Protein AF-A0A967YEL2-F1 (afdb_monomer_lite)

Structure (mmCIF, N/CA/C/O backbone):
data_AF-A0A967YEL2-F1
#
_entry.id   AF-A0A967YEL2-F1
#
loop_
_atom_site.group_PDB
_atom_site.id
_atom_site.type_symbol
_atom_site.label_atom_id
_atom_site.label_alt_id
_atom_site.label_comp_id
_atom_site.label_asym_id
_atom_site.label_entity_id
_atom_site.label_seq_id
_atom_site.pdbx_PDB_ins_code
_atom_site.Cartn_x
_atom_site.Cartn_y
_atom_site.Cartn_z
_atom_site.occupancy
_atom_site.B_iso_or_equiv
_atom_site.auth_seq_id
_atom_site.auth_comp_id
_atom_site.auth_asym_id
_atom_site.auth_atom_id
_atom_site.pdbx_PDB_model_num
ATOM 1 N N . ASP A 1 1 ? -1.702 6.548 15.732 1.00 70.56 1 ASP A N 1
ATOM 2 C CA . ASP A 1 1 ? -1.674 7.994 15.414 1.00 70.56 1 ASP A CA 1
ATOM 3 C C . ASP A 1 1 ? -2.615 8.365 14.263 1.00 70.56 1 ASP A C 1
ATOM 5 O O . ASP A 1 1 ? -2.847 9.546 14.067 1.00 70.56 1 ASP A O 1
ATOM 9 N N . GLY A 1 2 ? -3.227 7.400 13.563 1.00 79.06 2 GLY A N 1
ATOM 10 C CA . GLY A 1 2 ? -4.315 7.663 12.607 1.00 79.06 2 GLY A CA 1
ATOM 11 C C . GLY A 1 2 ? -3.833 8.016 11.198 1.00 79.06 2 GLY A C 1
ATOM 12 O O . GLY A 1 2 ? -4.638 8.037 10.268 1.00 79.06 2 GLY A O 1
ATOM 13 N N . TYR A 1 3 ? -2.525 8.204 11.023 1.00 88.25 3 TYR A N 1
ATOM 14 C CA . TYR A 1 3 ? -1.897 8.471 9.737 1.00 88.25 3 TYR A CA 1
ATOM 15 C C . TYR A 1 3 ? -1.619 7.189 8.958 1.00 88.25 3 TYR A C 1
ATOM 17 O O . TYR A 1 3 ? -1.341 6.126 9.519 1.00 88.25 3 TYR A O 1
ATOM 25 N N . LEU A 1 4 ? -1.646 7.313 7.634 1.00 91.69 4 LEU A N 1
ATOM 26 C CA . LEU A 1 4 ? -1.168 6.278 6.736 1.00 91.69 4 LEU A CA 1
ATOM 27 C C . LEU A 1 4 ? 0.307 6.540 6.417 1.00 91.69 4 LEU A C 1
ATOM 29 O O . LEU A 1 4 ? 0.650 7.455 5.673 1.00 91.69 4 LEU A O 1
ATOM 33 N N . HIS A 1 5 ? 1.193 5.744 7.006 1.00 93.94 5 HIS A N 1
ATOM 34 C CA . HIS A 1 5 ? 2.637 5.912 6.849 1.00 93.94 5 HIS A CA 1
ATOM 35 C C . HIS A 1 5 ? 3.159 5.439 5.495 1.00 93.94 5 HIS A C 1
ATOM 37 O O . HIS A 1 5 ? 2.551 4.617 4.808 1.00 93.94 5 HIS A O 1
ATOM 43 N N . LYS A 1 6 ? 4.375 5.876 5.167 1.00 94.56 6 LYS A N 1
ATOM 44 C CA . LYS A 1 6 ? 5.117 5.461 3.979 1.00 94.56 6 LYS A CA 1
ATOM 45 C C . LYS A 1 6 ? 5.192 3.938 3.851 1.00 94.56 6 LYS A C 1
ATOM 47 O O . LYS A 1 6 ? 5.783 3.242 4.682 1.00 94.56 6 LYS A O 1
ATOM 52 N N . GLY A 1 7 ? 4.661 3.425 2.741 1.00 95.88 7 GLY A N 1
ATOM 53 C CA . GLY A 1 7 ? 4.702 2.002 2.410 1.00 95.88 7 GLY A CA 1
ATOM 54 C C . GLY A 1 7 ? 6.122 1.481 2.165 1.00 95.88 7 GLY A C 1
ATOM 55 O O . GLY A 1 7 ? 6.999 2.192 1.661 1.00 95.88 7 GLY A O 1
ATOM 56 N N . ARG A 1 8 ? 6.356 0.205 2.488 1.00 96.44 8 ARG A N 1
ATOM 57 C CA . ARG A 1 8 ? 7.585 -0.528 2.135 1.00 96.44 8 ARG A CA 1
ATOM 58 C C . ARG A 1 8 ? 7.401 -1.209 0.774 1.00 96.44 8 ARG A C 1
ATOM 60 O O . ARG A 1 8 ? 6.328 -1.712 0.468 1.00 96.44 8 ARG A O 1
ATOM 67 N N . THR A 1 9 ? 8.470 -1.326 -0.010 1.00 97.00 9 THR A N 1
ATOM 68 C CA . THR A 1 9 ? 8.403 -1.820 -1.404 1.00 97.00 9 THR A CA 1
ATOM 69 C C . THR A 1 9 ? 8.236 -3.337 -1.564 1.00 97.00 9 THR A C 1
ATOM 71 O O . THR A 1 9 ? 8.277 -3.851 -2.681 1.00 97.00 9 THR A O 1
ATOM 74 N N . GLY A 1 10 ? 8.059 -4.085 -0.471 1.00 96.00 10 GLY A N 1
ATOM 75 C CA . GLY A 1 10 ? 7.983 -5.550 -0.493 1.00 96.00 10 GLY A CA 1
ATOM 76 C C . GLY A 1 10 ? 6.824 -6.092 -1.335 1.00 96.00 10 GLY A C 1
ATOM 77 O O . GLY A 1 10 ? 7.029 -7.021 -2.114 1.00 96.00 10 GLY A O 1
ATOM 78 N N . ALA A 1 11 ? 5.642 -5.476 -1.239 1.00 96.62 11 ALA A N 1
ATOM 79 C CA . ALA A 1 11 ? 4.472 -5.875 -2.024 1.00 96.62 11 ALA A CA 1
ATOM 80 C C . ALA A 1 11 ? 4.705 -5.686 -3.533 1.00 96.62 11 ALA A C 1
ATOM 82 O O . ALA A 1 11 ? 4.493 -6.617 -4.307 1.00 96.62 11 ALA A O 1
ATOM 83 N N . ALA A 1 12 ? 5.247 -4.531 -3.940 1.00 97.12 12 ALA A N 1
ATOM 84 C CA . ALA A 1 12 ? 5.615 -4.258 -5.330 1.00 97.12 12 ALA A CA 1
ATOM 85 C C . ALA A 1 12 ? 6.656 -5.259 -5.863 1.00 97.12 12 ALA A C 1
ATOM 87 O O . ALA A 1 12 ? 6.513 -5.781 -6.968 1.00 97.12 12 ALA A O 1
ATOM 88 N N . ARG A 1 13 ? 7.676 -5.590 -5.055 1.00 96.31 13 ARG A N 1
ATOM 89 C CA . ARG A 1 13 ? 8.686 -6.603 -5.413 1.00 96.31 13 ARG A CA 1
ATOM 90 C C . ARG A 1 13 ? 8.057 -7.969 -5.652 1.00 96.31 13 ARG A C 1
ATOM 92 O O . ARG A 1 13 ? 8.428 -8.648 -6.605 1.00 96.31 13 ARG A O 1
ATOM 99 N N . LEU A 1 14 ? 7.139 -8.384 -4.780 1.00 96.44 14 LEU A N 1
ATOM 100 C CA . LEU A 1 14 ? 6.461 -9.668 -4.915 1.00 96.44 14 LEU A CA 1
ATOM 101 C C . LEU A 1 14 ? 5.604 -9.697 -6.183 1.00 96.44 14 LEU A C 1
ATOM 103 O O . LEU A 1 14 ? 5.765 -10.609 -6.988 1.00 96.44 14 LEU A O 1
ATOM 107 N N . ALA A 1 15 ? 4.786 -8.666 -6.392 1.00 97.12 15 ALA A N 1
ATOM 108 C CA . ALA A 1 15 ? 3.910 -8.542 -7.552 1.00 97.12 15 ALA A CA 1
ATOM 109 C C . ALA A 1 15 ? 4.679 -8.607 -8.880 1.00 97.12 15 ALA A C 1
ATOM 111 O O . ALA A 1 15 ? 4.303 -9.361 -9.773 1.00 97.12 15 ALA A O 1
ATOM 112 N N . LEU A 1 16 ? 5.805 -7.891 -9.005 1.00 96.44 16 LEU A N 1
ATOM 113 C CA . LEU A 1 16 ? 6.631 -7.942 -10.218 1.00 96.44 16 LEU A CA 1
ATOM 114 C C . LEU A 1 16 ? 7.257 -9.318 -10.458 1.00 96.44 16 LEU A C 1
ATOM 116 O O . LEU A 1 16 ? 7.335 -9.762 -11.602 1.00 96.44 16 LEU A O 1
ATOM 120 N N . ARG A 1 17 ? 7.684 -10.004 -9.391 1.00 94.69 17 ARG A N 1
ATOM 121 C CA . ARG A 1 17 ? 8.289 -11.341 -9.486 1.00 94.69 17 ARG A CA 1
ATOM 122 C C . ARG A 1 17 ? 7.283 -12.421 -9.865 1.00 94.69 17 ARG A C 1
ATOM 124 O O . ARG A 1 17 ? 7.640 -13.337 -10.597 1.00 94.69 17 ARG A O 1
ATOM 131 N N . THR A 1 18 ? 6.061 -12.348 -9.345 1.00 95.50 18 THR A N 1
ATOM 132 C CA . THR A 1 18 ? 5.016 -13.347 -9.616 1.00 95.50 18 THR A CA 1
ATOM 133 C C . THR A 1 18 ? 4.172 -12.987 -10.834 1.00 95.50 18 THR A C 1
ATOM 135 O O . THR A 1 18 ? 3.505 -13.849 -11.400 1.00 95.50 18 THR A O 1
ATOM 138 N N . GLY A 1 19 ? 4.187 -11.718 -11.245 1.00 94.44 19 GLY A N 1
ATOM 139 C CA . GLY A 1 19 ? 3.287 -11.184 -12.255 1.00 94.44 19 GLY A CA 1
ATOM 140 C C . GLY A 1 19 ? 1.838 -11.068 -11.782 1.00 94.44 19 GLY A C 1
ATOM 141 O O . GLY A 1 19 ? 0.951 -11.027 -12.630 1.00 94.44 19 GLY A O 1
ATOM 142 N N . SER A 1 20 ? 1.602 -11.072 -10.468 1.00 96.88 20 SER A N 1
ATOM 143 C CA . SER A 1 20 ? 0.270 -10.943 -9.870 1.00 96.88 20 SER A CA 1
ATOM 144 C C . SER A 1 20 ? -0.113 -9.468 -9.710 1.00 96.88 20 SER A C 1
ATOM 146 O O . SER A 1 20 ? 0.762 -8.663 -9.384 1.00 96.88 20 SER A O 1
ATOM 148 N N . PRO A 1 21 ? -1.395 -9.104 -9.881 1.00 97.69 21 PRO A N 1
ATOM 149 C CA . PRO A 1 21 ? -1.859 -7.761 -9.557 1.00 97.69 21 PRO A CA 1
ATOM 150 C C . PRO A 1 21 ? -1.838 -7.529 -8.040 1.00 97.69 21 PRO A C 1
ATOM 152 O O . PRO A 1 21 ? -1.911 -8.478 -7.252 1.00 97.69 21 PRO A O 1
ATOM 155 N N . ILE A 1 22 ? -1.774 -6.264 -7.631 1.00 98.38 22 ILE A N 1
ATOM 156 C CA . ILE A 1 22 ? -1.950 -5.858 -6.231 1.00 98.38 22 ILE A CA 1
ATOM 157 C C . ILE A 1 22 ? -3.389 -5.375 -6.054 1.00 98.38 22 ILE A C 1
ATOM 159 O O . ILE A 1 22 ? -3.856 -4.578 -6.858 1.00 98.38 22 ILE A O 1
ATOM 163 N N . ILE A 1 23 ? -4.083 -5.835 -5.009 1.00 98.38 23 ILE A N 1
ATOM 164 C CA . ILE A 1 23 ? -5.425 -5.351 -4.654 1.00 98.38 23 ILE A CA 1
ATOM 165 C C . ILE A 1 23 ? -5.310 -4.437 -3.424 1.00 98.38 23 ILE A C 1
ATOM 167 O O . ILE A 1 23 ? -5.014 -4.946 -2.338 1.00 98.38 23 ILE A O 1
ATOM 171 N N . PRO A 1 24 ? -5.508 -3.113 -3.555 1.00 98.19 24 PRO A N 1
ATOM 172 C CA . PRO A 1 24 ? -5.539 -2.195 -2.419 1.00 98.19 24 PRO A CA 1
ATOM 173 C C . PRO A 1 24 ? -6.737 -2.476 -1.507 1.00 98.19 24 PRO A C 1
ATOM 175 O O . PRO A 1 24 ? -7.846 -2.737 -1.978 1.00 98.19 24 PRO A O 1
ATOM 178 N N . VAL A 1 25 ? -6.526 -2.403 -0.192 1.00 98.00 25 VAL A N 1
ATOM 179 C CA . VAL A 1 25 ? -7.590 -2.574 0.806 1.00 98.00 25 VAL A CA 1
ATOM 180 C C . VAL A 1 25 ? -7.465 -1.486 1.862 1.00 98.00 25 VAL A C 1
ATOM 182 O O . VAL A 1 25 ? -6.469 -1.424 2.581 1.00 98.00 25 VAL A O 1
ATOM 185 N N . GLY A 1 26 ? -8.491 -0.644 1.961 1.00 96.12 26 GLY A N 1
ATOM 186 C CA . GLY A 1 26 ? -8.637 0.340 3.026 1.00 96.12 26 GLY A CA 1
ATOM 187 C C . GLY A 1 26 ? -9.489 -0.221 4.158 1.00 96.12 26 GLY A C 1
ATOM 188 O O . GLY A 1 26 ? -10.539 -0.820 3.916 1.00 96.12 26 GLY A O 1
ATOM 189 N N . ILE A 1 27 ? -9.043 -0.023 5.397 1.00 93.88 27 ILE A N 1
ATOM 190 C CA . ILE A 1 27 ? -9.768 -0.435 6.601 1.00 93.88 27 ILE A CA 1
ATOM 191 C C . ILE A 1 27 ? -9.966 0.793 7.487 1.00 93.88 27 ILE A C 1
ATOM 193 O O . ILE A 1 27 ? -9.012 1.524 7.746 1.00 93.88 27 ILE A O 1
ATOM 197 N N . ARG A 1 28 ? -11.194 1.011 7.965 1.00 91.44 28 ARG A N 1
ATOM 198 C CA . ARG A 1 28 ? -11.551 2.128 8.850 1.00 91.44 28 ARG A CA 1
ATOM 199 C C . ARG A 1 28 ? -12.268 1.631 10.107 1.00 91.44 28 ARG A C 1
ATOM 201 O O . ARG A 1 28 ? -13.111 0.740 10.022 1.00 91.44 28 ARG A O 1
ATOM 208 N N . GLY A 1 29 ? -11.958 2.235 11.259 1.00 86.88 29 GLY A N 1
ATOM 209 C CA . GLY A 1 29 ? -12.626 1.985 12.547 1.00 86.88 29 GLY A CA 1
ATOM 210 C C . GLY A 1 29 ? -12.023 0.855 13.392 1.00 86.88 29 GLY A C 1
ATOM 211 O O . GLY A 1 29 ? -12.544 0.523 14.457 1.00 86.88 29 GLY A O 1
ATOM 212 N N . THR A 1 30 ? -10.916 0.241 12.961 1.00 86.25 30 THR A N 1
ATOM 213 C CA . THR A 1 30 ? -10.233 -0.805 13.746 1.00 86.25 30 THR A CA 1
ATOM 214 C C . THR A 1 30 ? -9.581 -0.274 15.018 1.00 86.25 30 THR A C 1
ATOM 216 O O . THR A 1 30 ? -9.534 -0.981 16.023 1.00 86.25 30 THR A O 1
ATOM 219 N N . ASP A 1 31 ? -9.112 0.968 14.990 1.00 83.06 31 ASP A N 1
ATOM 220 C CA . ASP A 1 31 ? -8.581 1.707 16.135 1.00 83.06 31 ASP A CA 1
ATOM 221 C C . ASP A 1 31 ? -9.651 1.971 17.206 1.00 83.06 31 ASP A C 1
ATOM 223 O O . ASP A 1 31 ? -9.369 1.892 18.401 1.00 83.06 31 ASP A O 1
ATOM 227 N N . GLU A 1 32 ? -10.905 2.190 16.801 1.00 83.31 32 GLU A N 1
ATOM 228 C CA . GLU A 1 32 ? -12.031 2.297 17.733 1.00 83.31 32 GLU A CA 1
ATOM 229 C C . GLU A 1 32 ? -12.404 0.950 18.369 1.00 83.31 32 GLU A C 1
ATOM 231 O O . GLU A 1 32 ? -12.784 0.905 19.550 1.00 83.31 32 GLU A O 1
ATOM 236 N N . ILE A 1 33 ? -12.316 -0.137 17.587 1.00 85.56 33 ILE A N 1
ATOM 237 C CA . ILE A 1 33 ? -12.601 -1.511 18.028 1.00 85.56 33 ILE A CA 1
ATOM 238 C C . ILE A 1 33 ? -11.565 -1.969 19.050 1.00 85.56 33 ILE A C 1
ATOM 240 O O . ILE A 1 33 ? -11.947 -2.464 20.113 1.00 85.56 33 ILE A O 1
ATOM 244 N N . GLN A 1 34 ? -10.278 -1.793 18.749 1.00 84.00 34 GLN A N 1
ATOM 245 C CA . GLN A 1 34 ? -9.169 -2.199 19.606 1.00 84.00 34 GLN A CA 1
ATOM 246 C C . GLN A 1 34 ? -8.191 -1.033 19.819 1.00 84.00 34 GLN A C 1
ATOM 248 O O . GLN A 1 34 ? -7.139 -0.979 19.179 1.00 84.00 34 GLN A O 1
ATOM 253 N N . PRO A 1 35 ? -8.511 -0.111 20.743 1.00 82.25 35 PRO A N 1
ATOM 254 C CA . PRO A 1 35 ? -7.596 0.956 21.123 1.00 82.25 35 PRO A CA 1
ATOM 255 C C . PRO A 1 35 ? -6.281 0.398 21.705 1.00 82.25 35 PRO A C 1
ATOM 257 O O . PRO A 1 35 ? -6.320 -0.642 22.375 1.00 82.25 35 PRO A O 1
ATOM 260 N N . PRO A 1 36 ? -5.129 1.074 21.514 1.00 78.31 36 PRO A N 1
ATOM 261 C CA . PRO A 1 36 ? -3.828 0.602 22.008 1.00 78.31 36 PRO A CA 1
ATOM 262 C C . PRO A 1 36 ? -3.757 0.427 23.533 1.00 78.31 36 PRO A C 1
ATOM 264 O O . PRO A 1 36 ? -2.995 -0.393 24.034 1.00 78.31 36 PRO A O 1
ATOM 267 N N . ASP A 1 37 ? -4.548 1.202 24.271 1.00 83.25 37 ASP A N 1
ATOM 268 C CA . ASP A 1 37 ? -4.622 1.242 25.734 1.00 83.25 37 ASP A CA 1
ATOM 269 C C . ASP A 1 37 ? -5.597 0.210 26.325 1.00 83.25 37 ASP A C 1
ATOM 271 O O . ASP A 1 37 ? -5.780 0.136 27.542 1.00 83.25 37 ASP A O 1
ATOM 275 N N . ARG A 1 38 ? -6.236 -0.606 25.480 1.00 80.44 38 ARG A N 1
ATOM 276 C CA . ARG A 1 38 ? -7.282 -1.540 25.891 1.00 80.44 38 ARG A CA 1
ATOM 277 C C . ARG A 1 38 ? -6.884 -2.976 25.576 1.00 80.44 38 ARG A C 1
ATOM 279 O O . ARG A 1 38 ? -6.311 -3.262 24.536 1.00 80.44 38 ARG A O 1
ATOM 286 N N . THR A 1 39 ? -7.249 -3.905 26.457 1.00 81.50 39 THR A N 1
ATOM 287 C CA . THR A 1 39 ? -7.017 -5.350 26.268 1.00 81.50 39 THR A CA 1
ATOM 288 C C . THR A 1 39 ? -8.226 -6.095 25.702 1.00 81.50 39 THR A C 1
ATOM 290 O O . THR A 1 39 ? -8.058 -7.149 25.101 1.00 81.50 39 THR A O 1
ATOM 293 N N . ILE A 1 40 ? -9.443 -5.558 25.860 1.00 85.06 40 ILE A N 1
ATOM 294 C CA . ILE A 1 40 ? -10.691 -6.186 25.389 1.00 85.06 40 ILE A CA 1
ATOM 295 C C . ILE A 1 40 ? -11.327 -5.340 24.270 1.00 85.06 40 ILE A C 1
ATOM 297 O O . ILE A 1 40 ? -11.632 -4.168 24.535 1.00 85.06 40 ILE A O 1
ATOM 301 N N . PRO A 1 41 ? -11.609 -5.915 23.081 1.00 81.56 41 PRO A N 1
ATOM 302 C CA . PRO A 1 41 ? -12.218 -5.189 21.970 1.00 81.56 41 PRO A CA 1
ATOM 303 C C . PRO A 1 41 ? -13.632 -4.680 22.279 1.00 81.56 41 PRO A C 1
ATOM 305 O O . PRO A 1 41 ? -14.408 -5.306 23.009 1.00 81.56 41 PRO A O 1
ATOM 308 N N . LYS A 1 42 ? -14.024 -3.563 21.663 1.00 83.81 42 LYS A N 1
ATOM 309 C CA . LYS A 1 42 ? -15.409 -3.077 21.676 1.00 83.81 42 LYS A CA 1
ATOM 310 C C . LYS A 1 42 ? -16.238 -3.828 20.631 1.00 83.81 42 LYS A C 1
ATOM 312 O O . LYS A 1 42 ? -16.249 -3.468 19.461 1.00 83.81 42 LYS A O 1
ATOM 317 N N . LEU A 1 43 ? -17.026 -4.808 21.073 1.00 80.81 43 LEU A N 1
ATOM 318 C CA . LEU A 1 43 ? -17.879 -5.639 20.200 1.00 80.81 43 LEU A CA 1
ATOM 319 C C . LEU A 1 43 ? -18.971 -4.876 19.419 1.00 80.81 43 LEU A C 1
ATOM 321 O O . LEU A 1 43 ? -19.582 -5.445 18.523 1.00 80.81 43 LEU A O 1
ATOM 325 N N . ARG A 1 44 ? -19.260 -3.616 19.773 1.00 83.75 44 ARG A N 1
ATOM 326 C CA . ARG A 1 44 ? -20.298 -2.789 19.126 1.00 83.75 44 ARG A CA 1
ATOM 327 C C . ARG A 1 44 ? -19.746 -1.660 18.247 1.00 83.75 44 ARG A C 1
ATOM 329 O O . ARG A 1 44 ? -20.537 -0.874 17.733 1.00 83.75 44 ARG A O 1
ATOM 336 N N . ALA A 1 45 ? -18.426 -1.546 18.107 1.00 85.69 45 ALA A N 1
ATOM 337 C CA . ALA A 1 45 ? -17.823 -0.572 17.199 1.00 85.69 45 ALA A CA 1
ATOM 338 C C . ALA A 1 45 ? -17.910 -1.066 15.743 1.00 85.69 45 ALA A C 1
ATOM 340 O O . ALA A 1 45 ? -17.995 -2.270 15.491 1.00 85.69 45 ALA A O 1
ATOM 341 N N . LYS A 1 46 ? -17.950 -0.132 14.788 1.00 88.06 46 LYS A N 1
ATOM 342 C CA . LYS A 1 46 ? -18.088 -0.443 13.359 1.00 88.06 46 LYS A CA 1
ATOM 343 C C . LYS A 1 46 ? -16.710 -0.522 12.704 1.00 88.06 46 LYS A C 1
ATOM 345 O O . LYS A 1 46 ? -15.868 0.330 12.950 1.00 88.06 46 LYS A O 1
ATOM 350 N N . CYS A 1 47 ? -16.525 -1.517 11.842 1.00 90.62 47 CYS A N 1
ATOM 351 C C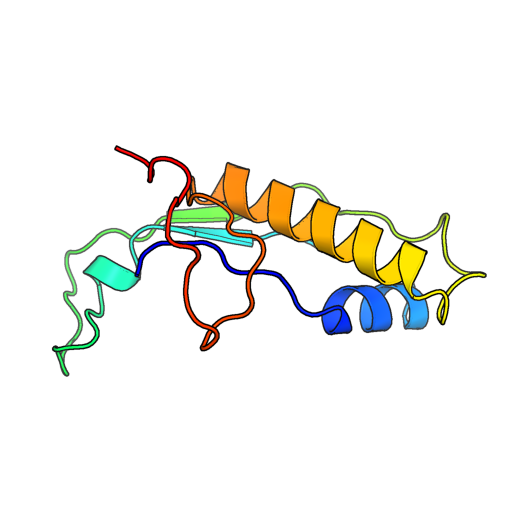A . CYS A 1 47 ? -15.400 -1.601 10.916 1.00 90.62 47 CYS A CA 1
ATOM 352 C C . CYS A 1 47 ? -15.941 -1.507 9.492 1.00 90.62 47 CYS A C 1
ATOM 354 O O . CYS A 1 47 ? -16.946 -2.149 9.177 1.00 90.62 47 CYS A O 1
ATOM 356 N N . GLU A 1 48 ? -15.270 -0.743 8.641 1.00 93.81 48 GLU A N 1
ATOM 357 C CA . GLU A 1 48 ? -15.541 -0.695 7.208 1.00 93.81 48 GLU A CA 1
ATOM 358 C C . GLU A 1 48 ? -14.311 -1.198 6.448 1.00 93.81 48 GLU A C 1
ATOM 360 O O . GLU A 1 48 ? -13.189 -0.768 6.718 1.00 93.81 48 GLU A O 1
ATOM 365 N N . ILE A 1 49 ? -14.533 -2.115 5.504 1.00 96.44 49 ILE A N 1
ATOM 366 C CA . ILE A 1 49 ? -13.507 -2.625 4.593 1.00 96.44 49 ILE A CA 1
ATOM 367 C C . ILE A 1 49 ? -13.899 -2.187 3.188 1.00 96.44 49 ILE A C 1
ATOM 369 O O . ILE A 1 49 ? -14.989 -2.521 2.720 1.00 96.44 49 ILE A O 1
ATOM 373 N N . ARG A 1 50 ? -13.005 -1.468 2.512 1.00 97.69 50 ARG A N 1
ATOM 374 C CA . ARG A 1 50 ? -13.163 -1.087 1.107 1.00 97.69 50 ARG A CA 1
ATOM 375 C C . ARG A 1 50 ? -12.053 -1.710 0.280 1.00 97.69 50 ARG A C 1
ATOM 377 O O . ARG A 1 50 ? -10.885 -1.653 0.658 1.00 97.69 50 ARG A O 1
ATOM 384 N N . ILE A 1 51 ? -12.437 -2.313 -0.837 1.00 98.25 51 I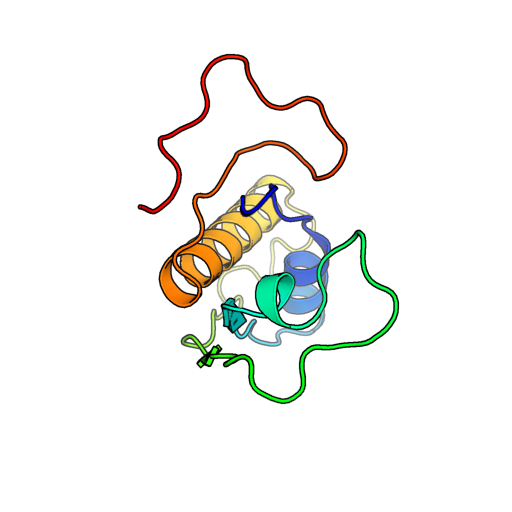LE A N 1
ATOM 385 C CA . ILE A 1 51 ? -11.534 -3.025 -1.742 1.00 98.25 51 ILE A CA 1
ATOM 386 C C . ILE A 1 51 ? -11.428 -2.200 -3.022 1.00 98.25 51 ILE A C 1
ATOM 388 O O . ILE A 1 51 ? -12.455 -1.873 -3.616 1.00 98.25 51 ILE A O 1
ATOM 392 N N . GLY A 1 52 ? -10.202 -1.847 -3.402 1.00 98.06 52 GLY A N 1
ATOM 393 C CA . GLY A 1 52 ? -9.908 -1.077 -4.607 1.00 98.06 52 GLY A CA 1
ATOM 394 C C . GLY A 1 52 ? -9.798 -1.935 -5.865 1.00 98.06 52 GLY A C 1
ATOM 395 O O . GLY A 1 52 ? -9.881 -3.167 -5.824 1.00 98.06 52 GLY A O 1
ATOM 396 N N . GLU A 1 53 ? -9.577 -1.264 -6.993 1.00 98.06 53 GLU A N 1
ATOM 397 C CA . GLU A 1 53 ? -9.333 -1.929 -8.270 1.00 98.06 53 GLU A CA 1
ATOM 398 C C . GLU A 1 53 ? -7.948 -2.606 -8.310 1.00 98.06 53 GLU A C 1
ATOM 400 O O . GLU A 1 53 ? -7.006 -2.148 -7.657 1.00 98.06 53 GLU A O 1
ATOM 405 N N . PRO A 1 54 ? -7.785 -3.706 -9.072 1.00 98.19 54 PRO A N 1
ATOM 406 C CA . PRO A 1 54 ? -6.485 -4.341 -9.242 1.00 98.19 54 PRO A CA 1
ATOM 407 C C . PRO A 1 54 ? -5.462 -3.422 -9.921 1.00 98.19 54 PRO A C 1
ATOM 409 O O . PRO A 1 54 ? -5.656 -2.995 -11.057 1.00 98.19 54 PRO A O 1
ATOM 412 N N . ILE A 1 55 ? -4.315 -3.214 -9.276 1.00 97.88 55 ILE A N 1
ATOM 413 C CA . ILE A 1 55 ? -3.160 -2.533 -9.867 1.00 97.88 55 ILE A CA 1
ATOM 414 C C . ILE A 1 55 ? -2.344 -3.562 -10.654 1.00 97.88 55 ILE A C 1
ATOM 416 O O . ILE A 1 55 ? -1.699 -4.448 -10.077 1.00 97.88 55 ILE A O 1
ATOM 420 N N . ASP A 1 56 ? -2.380 -3.449 -11.982 1.00 96.75 56 ASP A N 1
ATOM 421 C CA . ASP A 1 56 ? -1.599 -4.293 -12.884 1.00 96.75 56 ASP A CA 1
ATOM 422 C C . ASP A 1 56 ? -0.151 -3.796 -13.012 1.00 96.75 56 ASP A C 1
ATOM 424 O O . ASP A 1 56 ? 0.133 -2.655 -13.382 1.00 96.75 56 ASP A O 1
ATOM 428 N N . VAL A 1 57 ? 0.788 -4.702 -12.754 1.00 96.25 57 VAL A N 1
ATOM 429 C CA . VAL A 1 57 ? 2.230 -4.452 -12.815 1.00 96.25 57 VAL A CA 1
ATOM 430 C C . VAL A 1 57 ? 2.884 -5.027 -14.078 1.00 96.25 57 VAL A C 1
ATOM 432 O O . VAL A 1 57 ? 4.107 -4.962 -14.232 1.00 96.25 57 VAL A O 1
ATOM 435 N N . SER A 1 58 ? 2.096 -5.586 -15.003 1.00 93.69 58 SER A N 1
ATOM 436 C CA . SER A 1 58 ? 2.564 -6.243 -16.231 1.00 93.69 58 SER A CA 1
ATOM 437 C C . SER A 1 58 ? 3.519 -5.368 -17.055 1.00 93.69 58 SER A C 1
ATOM 439 O O . SER A 1 58 ? 4.568 -5.848 -17.497 1.00 93.69 58 SER A O 1
ATOM 441 N N . ARG A 1 59 ? 3.227 -4.061 -17.159 1.00 91.75 59 ARG A N 1
ATOM 442 C CA . ARG A 1 59 ? 4.036 -3.051 -17.873 1.00 91.75 59 ARG A CA 1
ATOM 443 C C . ARG A 1 59 ? 5.457 -2.863 -17.323 1.00 91.75 59 ARG A C 1
ATOM 445 O O . ARG A 1 59 ? 6.291 -2.234 -17.969 1.00 91.75 59 ARG A O 1
ATOM 452 N N . TYR A 1 60 ? 5.751 -3.407 -16.144 1.00 92.75 60 TYR A N 1
ATOM 453 C CA . TYR A 1 60 ? 7.018 -3.239 -15.434 1.00 92.75 60 TYR A CA 1
ATOM 454 C C . TYR A 1 60 ? 7.812 -4.540 -15.259 1.00 92.75 60 TYR A C 1
ATOM 456 O O . TYR A 1 60 ? 8.839 -4.536 -14.582 1.00 92.75 60 TYR A O 1
ATOM 464 N N . ARG A 1 61 ? 7.389 -5.651 -15.879 1.00 85.62 61 ARG A N 1
ATOM 465 C CA . ARG A 1 61 ? 8.014 -6.978 -15.702 1.00 85.62 61 ARG A CA 1
ATOM 466 C C . ARG A 1 61 ? 9.517 -7.045 -15.990 1.00 85.62 61 ARG A C 1
ATOM 468 O O . ARG A 1 61 ? 10.192 -7.887 -15.416 1.00 85.62 61 ARG A O 1
ATOM 475 N N . SER A 1 62 ? 10.060 -6.183 -16.848 1.00 90.12 62 SER A N 1
ATOM 476 C CA . SER A 1 62 ? 11.505 -6.122 -17.131 1.00 90.12 62 SER A CA 1
ATOM 477 C C . SER A 1 62 ? 12.302 -5.278 -16.127 1.00 90.12 62 SER A C 1
ATOM 479 O O . SER A 1 62 ? 13.524 -5.207 -16.224 1.00 90.12 62 SER A O 1
ATOM 481 N N . ARG A 1 63 ? 11.633 -4.635 -15.162 1.00 91.56 63 ARG A N 1
ATOM 482 C CA . ARG A 1 63 ? 12.214 -3.667 -14.216 1.00 91.56 63 ARG A CA 1
ATOM 483 C C . ARG A 1 63 ? 12.058 -4.100 -12.754 1.00 91.56 63 ARG A C 1
ATOM 485 O O . ARG A 1 63 ? 11.844 -3.272 -11.877 1.00 91.56 63 ARG A O 1
ATOM 492 N N . ILE A 1 64 ? 12.167 -5.405 -12.492 1.00 86.19 64 ILE A N 1
ATOM 493 C CA . ILE A 1 64 ? 11.915 -6.029 -11.175 1.00 86.19 64 ILE A CA 1
ATOM 494 C C . ILE A 1 64 ? 12.791 -5.433 -10.058 1.00 86.19 64 ILE A C 1
ATOM 496 O O . ILE A 1 64 ? 12.316 -5.253 -8.937 1.00 86.19 64 ILE A O 1
ATOM 500 N N . ASP A 1 65 ? 14.048 -5.100 -10.363 1.00 89.94 65 ASP A N 1
ATOM 501 C CA . ASP A 1 65 ? 15.009 -4.558 -9.390 1.00 89.94 65 ASP A CA 1
ATOM 502 C C . ASP A 1 65 ? 15.173 -3.034 -9.452 1.00 89.94 65 ASP A C 1
ATOM 504 O O . ASP A 1 65 ? 15.951 -2.455 -8.687 1.00 89.94 65 ASP A O 1
ATOM 508 N N . ASP A 1 66 ? 14.416 -2.365 -10.324 1.00 96.38 66 ASP A N 1
ATOM 509 C CA . ASP A 1 66 ? 14.446 -0.914 -10.434 1.00 96.38 66 ASP A CA 1
ATOM 510 C C . ASP A 1 66 ? 13.787 -0.285 -9.198 1.00 96.38 66 ASP A C 1
ATOM 512 O O . ASP A 1 66 ? 12.574 -0.357 -8.978 1.00 96.38 66 ASP A O 1
ATOM 516 N N . ARG A 1 67 ? 14.614 0.353 -8.365 1.00 95.56 67 ARG A N 1
ATOM 517 C CA . ARG A 1 67 ? 14.174 0.980 -7.113 1.00 95.56 67 ARG A CA 1
ATOM 518 C C . ARG A 1 67 ? 13.149 2.090 -7.339 1.00 95.56 67 ARG A C 1
ATOM 520 O O . ARG A 1 67 ? 12.298 2.278 -6.472 1.00 95.56 67 ARG A O 1
ATOM 527 N N . ILE A 1 68 ? 13.226 2.803 -8.463 1.00 96.56 68 ILE A N 1
ATOM 528 C CA . ILE A 1 68 ? 12.298 3.887 -8.794 1.00 96.56 68 ILE A CA 1
ATOM 529 C C . ILE A 1 68 ? 10.932 3.289 -9.124 1.00 96.56 68 ILE A C 1
ATOM 531 O O . ILE A 1 68 ? 9.930 3.711 -8.556 1.00 96.56 68 ILE A O 1
ATOM 535 N N . VAL A 1 69 ? 10.895 2.244 -9.953 1.00 96.50 69 VAL A N 1
ATOM 536 C CA . VAL A 1 69 ? 9.651 1.545 -10.322 1.00 96.50 69 VAL A CA 1
ATOM 537 C C . VAL A 1 69 ? 8.977 0.928 -9.101 1.00 96.50 69 VAL A C 1
ATOM 539 O O . VAL A 1 69 ? 7.778 1.092 -8.897 1.00 96.50 69 V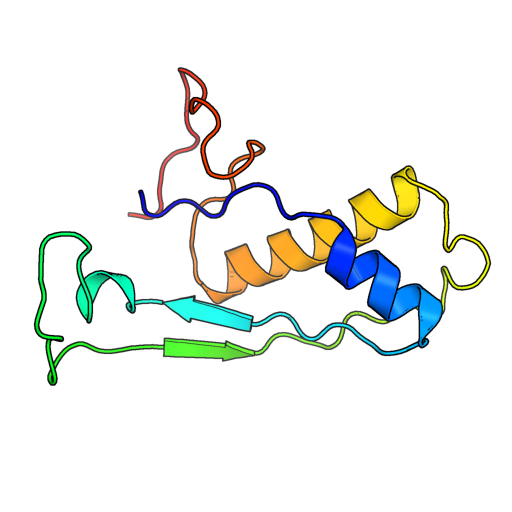AL A O 1
ATOM 542 N N . LEU A 1 70 ? 9.750 0.257 -8.246 1.00 97.31 70 LEU A N 1
ATOM 543 C CA . LEU A 1 70 ? 9.232 -0.327 -7.010 1.00 97.31 70 LEU A CA 1
ATOM 544 C C . LEU A 1 70 ? 8.627 0.727 -6.080 1.00 97.31 70 LEU A C 1
ATOM 546 O O . LEU A 1 70 ? 7.609 0.464 -5.438 1.00 97.31 70 LEU A O 1
ATOM 550 N N . ARG A 1 71 ? 9.252 1.907 -5.992 1.00 96.75 71 ARG A N 1
ATOM 551 C CA . ARG A 1 71 ? 8.725 3.027 -5.211 1.00 96.75 71 ARG A CA 1
ATOM 552 C C . ARG A 1 71 ? 7.432 3.559 -5.821 1.00 96.75 71 ARG A C 1
ATOM 554 O O . ARG A 1 71 ? 6.458 3.630 -5.092 1.00 96.75 71 ARG A O 1
ATOM 561 N N . GLN A 1 72 ? 7.400 3.802 -7.130 1.00 96.06 72 GLN A N 1
ATOM 562 C CA . GLN A 1 72 ? 6.211 4.285 -7.842 1.00 96.06 72 GLN A CA 1
ATOM 563 C C . GLN A 1 72 ? 4.998 3.366 -7.657 1.00 96.06 72 GLN A C 1
ATOM 565 O O . GLN A 1 72 ? 3.935 3.843 -7.285 1.00 96.06 72 GLN A O 1
ATOM 570 N N . ILE A 1 73 ? 5.168 2.050 -7.834 1.00 97.12 73 ILE A N 1
ATOM 571 C CA . ILE A 1 73 ? 4.084 1.077 -7.603 1.00 97.12 73 ILE A CA 1
ATOM 572 C C . ILE A 1 73 ? 3.625 1.124 -6.141 1.00 97.12 73 ILE A C 1
ATOM 574 O O . ILE A 1 73 ? 2.439 1.030 -5.849 1.00 97.12 73 ILE A O 1
ATOM 578 N N . THR A 1 74 ? 4.566 1.258 -5.203 1.00 97.62 74 THR A N 1
ATOM 579 C CA . THR A 1 74 ? 4.222 1.352 -3.779 1.00 97.62 74 THR A CA 1
ATOM 580 C C . THR A 1 74 ? 3.459 2.639 -3.481 1.00 97.62 74 THR A C 1
ATOM 582 O O . THR A 1 74 ? 2.488 2.586 -2.743 1.00 97.62 74 THR A O 1
ATOM 585 N N . ASP A 1 75 ? 3.866 3.774 -4.048 1.00 96.25 75 ASP A N 1
ATOM 586 C CA . ASP A 1 75 ? 3.169 5.055 -3.889 1.00 96.25 75 ASP A CA 1
ATOM 587 C C . ASP A 1 75 ? 1.743 4.992 -4.442 1.00 96.25 75 ASP A C 1
ATOM 589 O O . ASP A 1 75 ? 0.822 5.413 -3.753 1.00 96.25 75 ASP A O 1
ATOM 593 N N . GLU A 1 76 ? 1.554 4.393 -5.621 1.00 96.81 76 GLU A N 1
ATOM 594 C CA . GLU A 1 76 ? 0.235 4.157 -6.228 1.00 96.81 76 GLU A CA 1
ATOM 595 C C . GLU A 1 76 ? -0.661 3.322 -5.299 1.00 96.81 76 GLU A C 1
ATOM 597 O O . GLU A 1 76 ? -1.767 3.732 -4.966 1.00 96.81 76 GLU A O 1
ATOM 602 N N . VAL A 1 77 ? -0.150 2.204 -4.769 1.00 97.88 77 VAL A N 1
ATOM 603 C CA . VAL A 1 77 ? -0.885 1.368 -3.801 1.00 97.88 77 VAL A CA 1
ATOM 604 C C . VAL A 1 77 ? -1.253 2.148 -2.536 1.00 97.88 77 VAL A C 1
ATOM 606 O O . VAL A 1 77 ? -2.369 2.024 -2.038 1.00 97.88 77 VAL A O 1
ATOM 609 N N . MET A 1 78 ? -0.318 2.924 -1.982 1.00 97.31 78 MET A N 1
ATOM 610 C CA . MET A 1 78 ? -0.561 3.673 -0.747 1.00 97.31 78 MET A CA 1
ATOM 611 C C . MET A 1 78 ? -1.548 4.823 -0.957 1.00 97.31 78 MET A C 1
ATOM 613 O O . MET A 1 78 ? -2.334 5.098 -0.055 1.00 97.31 78 MET A O 1
ATOM 617 N N . PHE A 1 79 ? -1.526 5.460 -2.128 1.00 95.75 79 PHE A N 1
ATOM 618 C CA . PHE A 1 79 ? -2.502 6.471 -2.519 1.00 95.75 79 PHE A CA 1
ATOM 619 C C . PHE A 1 79 ? -3.914 5.877 -2.578 1.00 95.75 79 PHE A C 1
ATOM 621 O O . PHE A 1 79 ? -4.812 6.384 -1.914 1.00 95.75 79 PHE A O 1
ATOM 628 N N . GLU A 1 80 ? -4.091 4.740 -3.257 1.00 97.50 80 GLU A N 1
ATOM 629 C CA . GLU A 1 80 ? -5.384 4.044 -3.306 1.00 97.50 80 GLU A CA 1
ATOM 630 C C . GLU A 1 80 ? -5.870 3.629 -1.910 1.00 97.50 80 GLU A C 1
ATOM 632 O O . GLU A 1 80 ? -7.037 3.804 -1.569 1.00 97.50 80 GLU A O 1
ATOM 637 N N . ILE A 1 81 ? -4.977 3.121 -1.051 1.00 97.38 81 ILE A N 1
ATOM 638 C CA . ILE A 1 81 ? -5.336 2.796 0.337 1.00 97.38 81 ILE A CA 1
ATOM 639 C C . ILE A 1 81 ? -5.803 4.050 1.086 1.00 97.38 81 ILE A C 1
ATOM 641 O O . ILE A 1 81 ? -6.810 3.963 1.788 1.00 97.38 81 ILE A O 1
ATOM 645 N N . ALA A 1 82 ? -5.117 5.189 0.926 1.00 94.88 82 ALA A N 1
ATOM 646 C CA . ALA A 1 82 ? -5.488 6.456 1.559 1.00 94.88 82 ALA A CA 1
ATOM 647 C C . ALA A 1 82 ? -6.904 6.892 1.163 1.00 94.88 82 ALA A C 1
ATOM 649 O O . ALA A 1 82 ? -7.706 7.208 2.040 1.00 94.88 82 ALA A O 1
ATOM 650 N N . GLU A 1 83 ? -7.235 6.831 -0.128 1.00 95.00 83 GLU A N 1
ATOM 651 C CA . GLU A 1 83 ? -8.575 7.146 -0.639 1.00 95.00 83 GLU A CA 1
ATOM 652 C C . GLU A 1 83 ? -9.636 6.173 -0.094 1.00 95.00 83 GLU A C 1
ATOM 654 O O . GLU A 1 83 ? -10.725 6.578 0.323 1.00 95.00 83 GLU A O 1
ATOM 659 N N . LEU A 1 84 ? -9.314 4.877 -0.020 1.00 96.12 84 LEU A N 1
ATOM 660 C CA . LEU A 1 84 ? -10.236 3.852 0.472 1.00 96.12 84 LEU A CA 1
ATOM 661 C C . LEU A 1 84 ? -10.536 4.002 1.971 1.00 96.12 84 LEU A C 1
ATOM 663 O O . LEU A 1 84 ? -11.700 3.914 2.369 1.00 96.12 84 LEU A O 1
ATOM 667 N N . CYS A 1 85 ? -9.526 4.211 2.819 1.00 93.06 85 CYS A N 1
ATOM 668 C CA . CYS A 1 85 ? -9.730 4.327 4.269 1.00 93.06 85 CYS A CA 1
ATOM 669 C C . CYS A 1 85 ? -10.010 5.761 4.747 1.00 93.06 85 CYS A C 1
ATOM 671 O O . CYS A 1 85 ? -10.522 5.938 5.855 1.00 93.06 85 CYS A O 1
ATOM 673 N N . GLY A 1 86 ? -9.711 6.769 3.925 1.00 91.50 86 GLY A N 1
ATOM 674 C CA . GLY A 1 86 ? -9.819 8.187 4.262 1.00 91.50 86 GLY A CA 1
ATOM 675 C C . GLY A 1 86 ? -8.744 8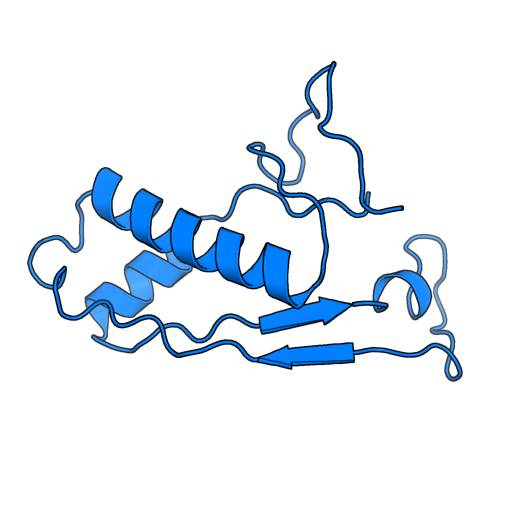.678 5.233 1.00 91.50 86 GLY A C 1
ATOM 676 O O . GLY A 1 86 ? -8.945 9.709 5.864 1.00 91.50 86 GLY A O 1
ATOM 677 N N . GLN A 1 87 ? -7.641 7.943 5.413 1.00 91.31 87 GLN A N 1
ATOM 678 C CA . GLN A 1 87 ? -6.538 8.354 6.287 1.00 91.31 87 GLN A CA 1
ATOM 679 C C . GLN A 1 87 ? -5.561 9.272 5.549 1.00 91.31 87 GLN A C 1
ATOM 681 O O . GLN A 1 87 ? -5.224 9.039 4.391 1.00 91.31 87 GLN A O 1
ATOM 686 N N . THR A 1 88 ? -5.023 10.273 6.248 1.00 90.12 88 THR A N 1
ATOM 687 C CA . THR A 1 88 ? -4.018 11.173 5.672 1.00 90.12 88 THR A CA 1
AT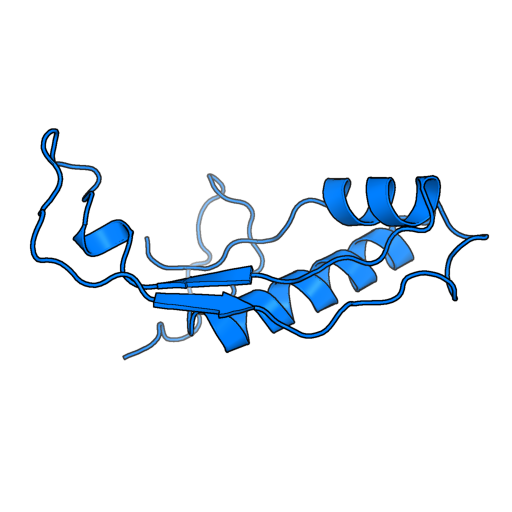OM 688 C C . THR A 1 88 ? -2.673 10.459 5.517 1.00 90.12 88 THR A C 1
ATOM 690 O O . THR A 1 88 ? -2.110 9.960 6.496 1.00 90.12 88 THR A O 1
ATOM 693 N N . TYR A 1 89 ? -2.141 10.443 4.291 1.00 90.56 89 TYR A N 1
ATOM 694 C CA . TYR A 1 89 ? -0.808 9.917 3.997 1.00 90.56 89 TYR A CA 1
ATOM 695 C C . TYR A 1 89 ? 0.301 10.825 4.545 1.00 90.56 89 TYR A C 1
ATOM 697 O O . TYR A 1 89 ? 0.254 12.047 4.392 1.00 90.56 89 TYR A O 1
ATOM 705 N N . VAL A 1 90 ? 1.335 10.217 5.128 1.00 91.75 90 VAL A N 1
ATOM 706 C CA . VAL A 1 90 ? 2.561 10.898 5.565 1.00 91.75 90 VAL A CA 1
ATOM 707 C C . VAL A 1 90 ? 3.788 10.197 4.988 1.00 91.75 90 VAL A C 1
ATOM 709 O O . VAL A 1 90 ? 3.931 8.977 5.088 1.00 91.75 90 VAL A O 1
ATOM 712 N N . ASP A 1 91 ? 4.717 10.963 4.405 1.00 90.88 91 ASP A N 1
ATOM 713 C CA . ASP A 1 91 ? 5.913 10.407 3.750 1.00 90.88 91 ASP A CA 1
ATOM 714 C C . ASP A 1 91 ? 7.048 10.051 4.730 1.00 90.88 91 ASP A C 1
ATOM 716 O O . ASP A 1 91 ? 8.225 10.313 4.491 1.00 90.88 91 ASP A O 1
ATOM 720 N N . VAL A 1 92 ? 6.697 9.419 5.846 1.00 93.12 92 VAL A N 1
ATOM 721 C CA . VAL A 1 92 ? 7.636 8.899 6.847 1.00 93.12 92 VAL A CA 1
ATOM 722 C C . VAL A 1 92 ? 7.271 7.469 7.208 1.00 93.12 92 VAL A C 1
ATOM 724 O O . VAL A 1 92 ? 6.095 7.091 7.175 1.00 93.12 92 VAL A O 1
ATOM 727 N N . TYR A 1 93 ? 8.268 6.641 7.519 1.00 91.44 93 TYR A N 1
ATOM 728 C CA . TYR A 1 93 ? 7.984 5.271 7.925 1.00 91.44 93 TYR A CA 1
ATOM 729 C C . TYR A 1 93 ? 7.372 5.237 9.325 1.00 91.44 93 TYR A C 1
ATOM 731 O O . TYR A 1 93 ? 7.642 6.086 10.170 1.00 91.44 93 TYR A O 1
ATOM 739 N N . SER A 1 94 ? 6.565 4.209 9.578 1.00 89.06 94 SER A N 1
ATOM 740 C CA . SER A 1 94 ? 6.075 3.924 10.925 1.00 89.06 94 SER A CA 1
ATOM 741 C C . SER A 1 94 ? 7.258 3.746 11.881 1.00 89.06 94 SER A C 1
ATOM 743 O O . SER A 1 94 ? 8.129 2.909 11.629 1.00 89.06 94 SER A O 1
ATOM 745 N N . GLY A 1 95 ? 7.257 4.501 12.979 1.00 86.94 95 GLY A N 1
ATOM 746 C CA . GLY A 1 95 ? 8.318 4.509 13.991 1.00 86.94 95 GLY A CA 1
ATOM 747 C C . GLY A 1 95 ? 9.378 5.601 13.812 1.00 86.94 95 GLY A C 1
ATOM 748 O O . GLY A 1 95 ? 10.117 5.857 14.760 1.00 86.94 95 GLY A O 1
ATOM 749 N N . ASP A 1 96 ? 9.428 6.268 12.654 1.00 89.00 96 ASP A N 1
ATOM 750 C CA . ASP A 1 96 ? 10.257 7.463 12.472 1.00 89.00 96 ASP A CA 1
ATOM 751 C C . ASP A 1 96 ? 9.544 8.698 13.064 1.00 89.00 96 ASP A C 1
ATOM 753 O O . ASP A 1 96 ? 8.308 8.724 13.123 1.00 89.00 96 ASP A O 1
ATOM 757 N N . PRO A 1 97 ? 10.284 9.741 13.489 1.00 86.06 97 PRO A N 1
ATOM 758 C CA . PRO A 1 97 ? 9.681 10.995 13.927 1.00 86.06 97 PRO A CA 1
ATOM 759 C C . PRO A 1 97 ? 8.785 11.602 12.842 1.00 86.06 97 PRO A C 1
ATOM 761 O O . PRO A 1 97 ? 9.184 11.719 11.680 1.00 86.06 97 PRO A O 1
ATOM 764 N N . LEU A 1 98 ? 7.578 12.014 13.235 1.00 83.06 98 LEU A N 1
ATOM 765 C CA . LEU A 1 98 ? 6.702 12.798 12.372 1.00 83.06 98 LEU A CA 1
ATOM 766 C C . LEU A 1 98 ? 7.335 14.181 12.116 1.00 83.06 98 LEU A C 1
ATOM 768 O O . LEU A 1 98 ? 7.969 14.730 13.019 1.00 83.06 98 LEU A O 1
ATOM 772 N N . PRO A 1 99 ? 7.177 14.757 10.913 1.00 82.31 99 PRO A N 1
ATOM 773 C CA . PRO A 1 99 ? 7.640 16.112 10.634 1.00 82.31 99 PRO A CA 1
ATOM 774 C C . PRO A 1 99 ? 6.886 17.147 11.484 1.00 82.31 99 PRO A C 1
ATOM 776 O O . PRO A 1 99 ? 5.711 16.958 11.796 1.00 82.31 99 PRO A O 1
ATOM 779 N N . ASP A 1 100 ? 7.536 18.278 11.783 1.00 79.31 100 ASP A N 1
ATOM 780 C CA . ASP A 1 100 ? 6.972 19.377 12.593 1.00 79.31 100 ASP A CA 1
ATOM 781 C C . ASP A 1 100 ? 5.654 19.937 12.030 1.00 79.31 100 ASP A C 1
ATOM 783 O O . ASP A 1 100 ? 4.843 20.532 12.745 1.00 79.31 100 ASP A O 1
ATOM 787 N N . HIS A 1 101 ? 5.441 19.767 10.726 1.00 77.62 101 HIS A N 1
ATOM 788 C CA . HIS A 1 101 ? 4.259 20.219 10.009 1.00 77.62 101 HIS A CA 1
ATOM 789 C C . HIS A 1 101 ? 3.617 19.027 9.311 1.00 77.62 101 HIS A C 1
ATOM 791 O O . HIS A 1 101 ? 4.013 18.635 8.212 1.00 77.62 101 HIS A O 1
ATOM 797 N N . LEU A 1 102 ? 2.625 18.438 9.975 1.00 75.12 102 LEU A N 1
ATOM 798 C CA . LEU A 1 102 ? 1.813 17.387 9.386 1.00 75.12 102 LEU A CA 1
ATOM 799 C C . LEU A 1 102 ? 0.740 17.996 8.480 1.00 75.12 102 LEU A C 1
ATOM 801 O O . LEU A 1 102 ? 0.173 19.041 8.817 1.00 75.12 102 LEU A O 1
ATOM 805 N N . PRO A 1 103 ? 0.414 17.343 7.353 1.00 73.88 103 PRO A N 1
ATOM 806 C CA . PRO A 1 103 ? -0.825 17.645 6.655 1.00 73.88 103 PRO A CA 1
ATOM 807 C C . PRO A 1 103 ? -2.003 17.493 7.628 1.00 73.88 103 PRO A C 1
ATOM 809 O O . PRO A 1 103 ? -1.979 16.631 8.513 1.00 73.88 103 PRO A O 1
ATOM 812 N N . ALA A 1 104 ? -3.024 18.342 7.476 1.00 65.31 104 ALA A N 1
ATOM 813 C CA . ALA A 1 104 ? -4.233 18.240 8.283 1.00 65.31 104 ALA A CA 1
ATOM 814 C C . ALA A 1 104 ? -4.769 16.797 8.219 1.00 65.31 104 ALA A C 1
ATOM 816 O O . ALA A 1 104 ? -4.898 16.215 7.137 1.00 65.31 104 ALA A O 1
ATOM 817 N N . GLY A 1 105 ? -5.004 16.202 9.391 1.00 56.59 105 GLY A N 1
ATOM 818 C CA . GLY A 1 105 ? -5.642 14.891 9.487 1.00 56.59 105 GLY A CA 1
ATOM 819 C C . GLY A 1 105 ? -7.065 14.938 8.920 1.00 56.59 105 GLY A C 1
ATOM 820 O O . GLY A 1 105 ? -7.615 16.032 8.748 1.00 56.59 105 GLY A O 1
ATOM 821 N N . PRO A 1 106 ? -7.690 13.783 8.645 1.00 54.69 106 PRO A N 1
ATOM 822 C CA . PRO A 1 106 ? -9.103 13.761 8.298 1.00 54.69 106 PRO A CA 1
ATOM 823 C C . PRO A 1 106 ? -9.894 14.296 9.500 1.00 54.69 106 PRO A C 1
ATOM 825 O O . PRO A 1 106 ? -9.583 13.947 10.642 1.00 54.69 106 PRO A O 1
ATOM 828 N N . GLY A 1 107 ? -10.863 15.178 9.243 1.00 45.97 107 GLY A N 1
ATOM 829 C CA . GLY A 1 107 ? -11.811 15.664 10.252 1.00 45.97 107 GLY A CA 1
ATOM 830 C C . GLY A 1 107 ? -12.826 14.612 10.680 1.00 45.97 107 GLY A C 1
ATOM 831 O O . GLY A 1 107 ? -13.075 13.664 9.897 1.00 45.97 107 GLY A O 1
#

pLDDT: mean 89.98, std 9.46, range [45.97, 98.38]

Radius of gyration: 15.87 Å; chains: 1; bounding box: 35×34×44 Å

Foldseek 3Di:
DQALEQDDLPVVLVCLVVQHWDKAKAKEFVCVQDPPPDDHGDPPTDMDIDIDDTHGCNVCNVPSPPPVSSNVSSVVSSVRRCVNHVFHYDHHHPPDDGDPDDDDTRD

Sequence (107 aa):
DGYLHKGRTGAARLALRTGSPIIPVGIRGTDEIQPPDRTIPKLRAKCEIRIGEPIDVSRYRSRIDDRIVLRQITDEVMFEIAELCGQTYVDVYSGDPLPDHLPAGPG

Secondary structure (DSSP, 8-state):
---EEPPPTHHHHHHHHHTPPB--EEEESHHHHS-TT-SS--TT---EEEE---B--GGGTT-TT-HHHHHHHHHHHHHHHHHHHTPPEESS-TTSPPPSSPPPPP-

=== Feature glossary ===
A reading guide for the features in this record.

Start from the sequence.

  · Sequence gives the chain of amino acids in standard one-letter code (A=alanine, C=cysteine, …, Y=tyrosine), read N→C. It is the only feature that is directly encoded by the gene; all structural features are derived from the folded form of this sequence.

Fold it, and you get atomic coordinates and the backbone conformation that goes with them.

  · Structure coordinates are given as an mmCIF _atom_site loop: one row per atom with element, residue name, chain id, sequence number, and x/y/z position in Å. Only the four main-chain atoms per residue are included here; side chains are omitted to keep the record compact.

  · Backbone dihedral angles. Every residue except chain termini has a φ (preceding-C → N → Cα → C) and a ψ (N → Cα → C → next-N). They are reported in degrees following the IUPAC sign convention. Secondary structure is essentially a statement about which (φ, ψ) basin each residue occupies.

  · Eight-state secondary structure (DSSP): H is the canonical α-helix, G the tighter 3₁₀-helix, I the wider π-helix; E/B are β-structure, T and S are turns and bends, and '-' is everything else. DSSP derives these from the pattern of main-chain N–H···O=C hydrogen bonds, not from the sequence.

  · SS3 is a coarse helix/strand/coil call (letters a/b/c) made by the P-SEA algorithm from inter-Cα distances and dihedrals. It is less detailed than DSSP but needs only Cα positions.

Summarize the fold with a handful of shape descriptors and a per-residue structural alphabet.

  · Radius of gyration (Rg) is the root-mean-square distance of Cα atoms from their centroid — a single number for overall size and compactness. A globular domain of N residues has Rg ≈ 2.2·N^0.38 Å; an extended or disordered chain has a much larger Rg. The Cα contact count is the number of residue pairs whose Cα atoms are within 8 Å and are more than four positions apart in sequence — a standard proxy for tertiary packing density. The bounding box is the smallest axis-aligned box enclosing all Cα atoms.

  · 3Di is Foldseek's structural alphabet. Each residue is assigned one of twenty discrete states based on how its Cα sits relative to its spatial (not sequential) neighbors. Aligning 3Di strings finds structural homologs roughly as well as full 3D superposition, but orders of magnitude faster.

  · Solvent-accessible surface area (SASA) is the area in Å² traced out by the centre of a 1.4 Å probe sphere (a water molecule) rolled over the protein's van der Waals surface (Shrake–Rupley / Lee–Richards construction). Buried residues have near-zero SASA; fully exposed residues can exceed 200 Å². The total SASA scales roughly with the number of surface residues.

Ask how reliable the model is.

  · For AlphaFold models, the B-factor field carries pLDDT — the model's own estimate of local accuracy on a 0–100 scale. Regions with pLDDT<50 should be treated as essentially unmodeled; they often correspond to intrinsically disordered segments.

  · For experimental (PDB) structures, the B-factor (temperature factor) quantifies the positional spread of each atom in the crystal — a combination of thermal vibration and static di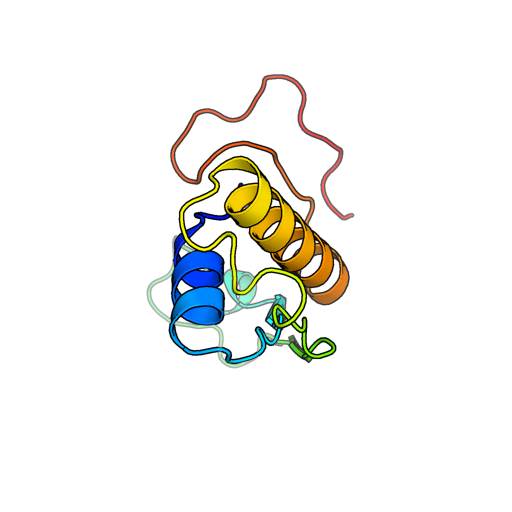sorder — in units of Å². High B-factors mark flexible loops or poorly resolved regions; low B-factors mark the rigid, well-ordered core.

  · Predicted Aligned Error (PAE) is an AlphaFold confidence matrix: entry (i, j) is the expected error in the position of residue j, in ångströms, when the prediction is superimposed on the true structure at residue i. Low PAE within a block of residues means that block is internally rigid and well-predicted; high PAE between two blocks means their relative placement is uncertain even if each block individually is confident.

Place it in context: what it resembles, what it is annotated as, and how it looks.

  · Structural nearest neighbors (via Foldseek easy-search vs the PDB). Reported per hit: target PDB id, E-value, and alignment TM-score. A TM-score above ~0.5 is the conventional threshold for 'same fold'.

  · Functional annotations link the protein to curated databases. InterPro entries identify conserved domains and families by matching the sequence against member-database signatures (Pfam, PROSITE, CDD, …). Gene Ontology (GO) terms describe molecular function, biological process, and cellular component in a controlled vocabulary. CATH places the structure in a hierarchical fold classification (Class/Architecture/Topology/Homologous-superfamily). The organism is the source species.

  · The contact map is a binary N×N matrix image: pixel (i, j) is dark where Cα_i and Cα_j are within 8 Å and |i−j|>4. Because the |i−j|>4 filter removes local helical contacts, off-diagonal stripes parallel to the main diagonal indicate parallel β-sheets; stripes perpendicular to it indicate antiparallel β-sheets. The Ramachandran plot scatters every residue's (φ, ψ) pair against the sterically allowed regions. The PAE heatmap renders the predicted-aligned-error matrix.

  · Six rendered views show the 3D structure from the faces of a cube — i.e. along ±x, ±y, ±z. Rendering representation is drawn randomly per protein from cartoon (secondary-structure ribbons), sticks (backbone bonds), or molecular surface; coloring is either N→C rainbow (blue at the N-terminus through red at the C-terminus) or one color per chain.